Protein AF-A0A2N2SF11-F1 (afdb_monomer)

Sequence (128 aa):
MFNFFKKKPDQAINPVSAPATNPEQITASLVTPQTVPTPEPAIEKSQSWSERLKQSLSKTRKQLGNQLASLFGGGKIDADVYEELETILITSDVGVNATRNLLTDIKNRVKAQNLDDTVQLKAALKAA

Secondary structure (DSSP, 8-state):
-------------------------------------PPPP----PPPHHHHHHHHTHHHHHHHHHHHHHHTSS-B--HHHHHHHHHHHHHTT--HHHHHHHHHHHHHHHHHHT--BHHHHHHHHHT-

Radius of gyration: 32.5 Å; Cα contacts (8 Å, |Δi|>4): 54; chains: 1; bounding box: 87×58×36 Å

Mean predicted aligned error: 16.04 Å

pLDDT: mean 79.05, std 20.35, range [37.44, 97.81]

Foldseek 3Di:
DDDDDDDDDDDDDDDDDDDDDDDDDDDDDDDDDDDDPDPDPPPPPDDDPVRVVCVVCVVLCVVLVVQLCVLQVKDWDDPVSLVSQLVSCCVSPNHNVNSVVLSVQLVVVCVVVVPTMSVVSVVSSVVD

Structure (mmCIF, N/CA/C/O backbone):
data_AF-A0A2N2SF11-F1
#
_entry.id   AF-A0A2N2SF11-F1
#
loop_
_atom_site.group_PDB
_atom_site.id
_atom_site.type_symbol
_atom_site.label_atom_id
_atom_site.label_alt_id
_atom_site.label_comp_id
_atom_site.label_asym_id
_atom_site.label_entity_id
_atom_site.label_seq_id
_atom_site.pdbx_PDB_ins_code
_atom_site.Cartn_x
_atom_site.Cartn_y
_atom_site.Cartn_z
_atom_site.occupancy
_atom_site.B_iso_or_equiv
_atom_site.auth_seq_id
_atom_site.auth_comp_id
_atom_site.auth_asym_id
_atom_site.auth_atom_id
_atom_site.pdbx_PDB_model_num
ATOM 1 N N . MET A 1 1 ? 28.543 -1.968 -16.166 1.00 50.66 1 MET A N 1
ATOM 2 C CA . MET A 1 1 ? 28.804 -1.269 -14.889 1.00 50.66 1 MET A CA 1
ATOM 3 C C . MET A 1 1 ? 28.244 -2.177 -13.799 1.00 50.66 1 MET A C 1
ATOM 5 O O . MET A 1 1 ? 27.040 -2.212 -13.652 1.00 50.66 1 MET A O 1
ATOM 9 N N . PHE A 1 2 ? 28.971 -3.123 -13.208 1.00 58.66 2 PHE A N 1
ATOM 10 C CA . PHE A 1 2 ? 30.155 -2.950 -12.372 1.00 58.66 2 PHE A CA 1
ATOM 11 C C . PHE A 1 2 ? 30.998 -4.237 -12.369 1.00 58.66 2 PHE A C 1
ATOM 13 O O . PHE A 1 2 ? 30.466 -5.318 -12.144 1.00 58.66 2 PHE A O 1
ATOM 20 N N . ASN A 1 3 ? 32.307 -4.107 -12.593 1.00 61.81 3 ASN A N 1
ATOM 21 C CA . ASN A 1 3 ? 33.265 -5.207 -12.524 1.00 61.81 3 ASN A CA 1
ATOM 22 C C . ASN A 1 3 ? 34.050 -5.057 -11.213 1.00 61.81 3 ASN A C 1
ATOM 24 O O . ASN A 1 3 ? 34.992 -4.270 -11.136 1.00 61.81 3 ASN A O 1
ATOM 28 N N . PHE A 1 4 ? 33.616 -5.754 -10.165 1.00 63.62 4 PHE A N 1
ATOM 29 C CA . PHE A 1 4 ? 34.302 -5.801 -8.876 1.00 63.62 4 PHE A CA 1
ATOM 30 C C . PHE A 1 4 ? 35.037 -7.133 -8.753 1.00 63.62 4 PHE A C 1
ATOM 32 O O . PHE A 1 4 ? 34.436 -8.181 -8.957 1.00 63.62 4 PHE A O 1
ATOM 39 N N . PHE A 1 5 ? 36.307 -7.050 -8.346 1.00 69.12 5 PHE A N 1
ATOM 40 C CA . PHE A 1 5 ? 37.169 -8.131 -7.850 1.00 69.12 5 PHE A CA 1
ATOM 41 C C . PHE A 1 5 ? 38.267 -8.648 -8.797 1.00 69.12 5 PHE A C 1
ATOM 43 O O . PHE A 1 5 ? 38.138 -9.680 -9.451 1.00 69.12 5 PHE A O 1
ATOM 50 N N . LYS A 1 6 ? 39.424 -7.971 -8.751 1.00 55.41 6 LYS A N 1
ATOM 51 C CA . LYS A 1 6 ? 40.748 -8.619 -8.742 1.00 55.41 6 LYS A CA 1
ATOM 52 C C . LYS A 1 6 ? 41.826 -7.637 -8.261 1.00 55.41 6 LYS A C 1
ATOM 54 O O . LYS A 1 6 ? 41.955 -6.538 -8.785 1.00 55.41 6 LYS A O 1
ATOM 59 N N . LYS A 1 7 ? 42.587 -8.044 -7.242 1.00 59.06 7 LYS A N 1
ATOM 60 C CA . LYS A 1 7 ? 43.770 -7.360 -6.697 1.00 59.06 7 LYS A CA 1
ATOM 61 C C . LYS A 1 7 ? 44.839 -8.421 -6.448 1.00 59.06 7 LYS A C 1
ATOM 63 O O . LYS A 1 7 ? 44.502 -9.396 -5.780 1.00 59.06 7 LYS A O 1
ATOM 68 N N . LYS A 1 8 ? 46.084 -8.193 -6.899 1.00 53.12 8 LYS A N 1
ATOM 69 C CA . LYS A 1 8 ? 47.350 -8.184 -6.114 1.00 53.12 8 LYS A CA 1
ATOM 70 C C . LYS A 1 8 ? 48.617 -8.227 -7.020 1.00 53.12 8 LYS A C 1
ATOM 72 O O . LYS A 1 8 ? 48.444 -8.402 -8.220 1.00 53.12 8 LYS A O 1
ATOM 77 N N . PRO A 1 9 ? 49.812 -7.898 -6.472 1.00 60.34 9 PRO A N 1
ATOM 78 C CA . PRO A 1 9 ? 50.790 -6.946 -7.026 1.00 60.34 9 PRO A CA 1
ATOM 79 C C . PRO A 1 9 ? 52.049 -7.593 -7.633 1.00 60.34 9 PRO A C 1
ATOM 81 O O . PRO A 1 9 ? 52.301 -8.756 -7.368 1.00 60.34 9 PRO A O 1
ATOM 84 N N . ASP A 1 10 ? 52.870 -6.794 -8.326 1.00 38.78 10 ASP A N 1
ATOM 85 C CA . ASP A 1 10 ? 54.345 -6.897 -8.377 1.00 38.78 10 ASP A CA 1
ATOM 86 C C . ASP A 1 10 ? 54.896 -5.584 -8.977 1.00 38.78 10 ASP A C 1
ATOM 88 O O . ASP A 1 10 ? 54.391 -5.097 -9.984 1.00 38.78 10 ASP A O 1
ATOM 92 N N . GLN A 1 11 ? 55.606 -4.770 -8.194 1.00 43.44 11 GLN A N 1
ATOM 93 C CA . GLN A 1 11 ? 57.072 -4.689 -8.075 1.00 43.44 11 GLN A CA 1
ATOM 94 C C . GLN A 1 11 ? 57.815 -4.086 -9.285 1.00 43.44 11 GLN A C 1
ATOM 96 O O . GLN A 1 11 ? 58.007 -4.708 -10.318 1.00 43.44 11 GLN A O 1
ATOM 101 N N . ALA A 1 12 ? 58.231 -2.833 -9.053 1.00 45.72 12 ALA A N 1
ATOM 102 C CA . ALA A 1 12 ? 59.501 -2.174 -9.369 1.00 45.72 12 ALA A CA 1
ATOM 103 C C . ALA A 1 12 ? 60.275 -2.544 -10.645 1.00 45.72 12 ALA A C 1
ATOM 105 O O . ALA A 1 12 ? 60.878 -3.606 -10.711 1.00 45.72 12 ALA A O 1
ATOM 106 N N . ILE A 1 13 ? 60.457 -1.546 -11.524 1.00 40.78 13 ILE A N 1
ATOM 107 C CA . ILE A 1 13 ? 61.747 -1.241 -12.170 1.00 40.78 13 ILE A CA 1
ATOM 108 C C . ILE A 1 13 ? 61.733 0.198 -12.726 1.00 40.78 13 ILE A C 1
ATOM 110 O O . ILE A 1 13 ? 61.050 0.494 -13.698 1.00 40.78 13 ILE A O 1
ATOM 114 N N . ASN A 1 14 ? 62.504 1.092 -12.099 1.00 50.56 14 ASN A N 1
ATOM 115 C CA . ASN A 1 14 ? 63.189 2.189 -12.801 1.00 50.56 14 ASN A CA 1
ATOM 116 C C . ASN A 1 14 ? 64.524 1.603 -13.306 1.00 50.56 14 ASN A C 1
ATOM 118 O O . ASN A 1 14 ? 65.066 0.744 -12.602 1.00 50.56 14 ASN A O 1
ATOM 122 N N . PRO A 1 15 ? 65.090 2.037 -14.453 1.00 50.34 15 PRO A N 1
ATOM 123 C CA . PRO A 1 15 ? 65.967 3.214 -14.408 1.00 50.34 15 PRO A CA 1
ATOM 124 C C . PRO A 1 15 ? 66.061 4.085 -15.687 1.00 50.34 15 PRO A C 1
ATOM 126 O O . PRO A 1 15 ? 66.027 3.602 -16.809 1.00 50.34 15 PRO A O 1
ATOM 129 N N . VAL A 1 16 ? 66.311 5.377 -15.429 1.00 47.84 16 VAL A N 1
ATOM 130 C CA . VAL A 1 16 ? 67.311 6.266 -16.061 1.00 47.84 16 VAL A CA 1
ATOM 131 C C . VAL A 1 16 ? 67.190 6.592 -17.558 1.00 47.84 16 VAL A C 1
ATOM 133 O O . VAL A 1 16 ? 67.439 5.763 -18.424 1.00 47.84 16 VAL A O 1
ATOM 136 N N . SER A 1 17 ? 67.007 7.891 -17.836 1.00 42.06 17 SER A N 1
ATOM 137 C CA . SER A 1 17 ? 67.932 8.709 -18.649 1.00 42.06 17 SER A CA 1
ATOM 138 C C . SER A 1 17 ? 67.558 10.198 -18.539 1.00 42.06 17 SER A C 1
ATOM 140 O O . SER A 1 17 ? 66.569 10.639 -19.114 1.00 42.06 17 SER A O 1
ATOM 142 N N . ALA A 1 18 ? 68.348 10.965 -17.780 1.00 48.38 18 ALA A N 1
ATOM 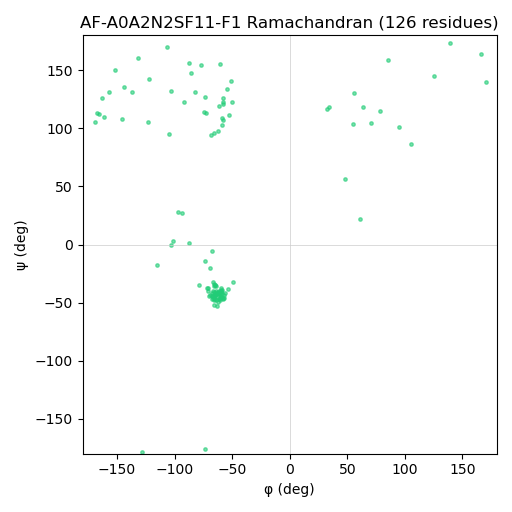143 C CA . ALA A 1 18 ? 68.496 12.420 -17.940 1.00 48.38 18 ALA A CA 1
ATOM 144 C C . ALA A 1 18 ? 69.607 12.676 -18.986 1.00 48.38 18 ALA A C 1
ATOM 146 O O . ALA A 1 18 ? 70.435 11.778 -19.167 1.00 48.38 18 ALA A O 1
ATOM 147 N N . PRO A 1 19 ? 69.663 13.831 -19.685 1.00 48.97 19 PRO A N 1
ATOM 148 C CA . PRO A 1 19 ? 70.252 15.059 -19.111 1.00 48.97 19 PRO A CA 1
ATOM 149 C C . PRO A 1 19 ? 69.519 16.358 -19.553 1.00 48.97 19 PRO A C 1
ATOM 151 O O . PRO A 1 19 ? 68.991 16.452 -20.651 1.00 48.97 19 PRO A O 1
ATOM 154 N N . ALA A 1 20 ? 69.247 17.293 -18.640 1.00 42.03 20 ALA A N 1
ATOM 155 C CA . ALA A 1 20 ? 70.044 18.487 -18.305 1.00 42.03 20 ALA A CA 1
ATOM 156 C C . ALA A 1 20 ? 69.911 19.671 -19.289 1.00 42.03 20 ALA A C 1
ATOM 158 O O . ALA A 1 20 ? 70.407 19.588 -20.401 1.00 42.03 20 ALA A O 1
ATOM 159 N N . THR A 1 21 ? 69.352 20.790 -18.801 1.00 39.59 21 THR A N 1
ATOM 160 C CA . THR A 1 21 ? 69.923 22.154 -18.917 1.00 39.59 21 THR A CA 1
ATOM 161 C C . THR A 1 21 ? 69.184 23.126 -17.977 1.00 39.59 21 THR A C 1
ATOM 163 O O . THR A 1 21 ? 67.999 23.392 -18.144 1.00 39.59 21 THR A O 1
ATOM 166 N N . ASN A 1 22 ? 69.920 23.603 -16.969 1.00 50.81 22 ASN A N 1
ATOM 167 C CA . ASN A 1 22 ? 69.709 24.771 -16.082 1.00 50.81 22 ASN A CA 1
ATOM 168 C C . ASN A 1 22 ? 69.993 26.088 -16.881 1.00 50.81 22 ASN A C 1
ATOM 170 O O . ASN A 1 22 ? 70.431 25.930 -18.024 1.00 50.81 22 ASN A O 1
ATOM 174 N N . PRO A 1 23 ? 69.968 27.348 -16.362 1.00 49.28 23 PRO A N 1
ATOM 175 C CA . PRO A 1 23 ? 69.447 27.942 -15.109 1.00 49.28 23 PRO A CA 1
ATOM 176 C C . PRO A 1 23 ? 68.594 29.235 -15.269 1.00 49.28 23 PRO A C 1
ATOM 178 O O . PRO A 1 23 ? 68.685 29.945 -16.259 1.00 49.28 23 PRO A O 1
ATOM 181 N N . GLU A 1 24 ? 67.804 29.539 -14.230 1.00 49.62 24 GLU A N 1
ATOM 182 C CA . GLU A 1 24 ? 67.698 30.837 -13.516 1.00 49.62 24 GLU A CA 1
ATOM 183 C C . GLU A 1 24 ? 67.903 32.166 -14.291 1.00 49.62 24 GLU A C 1
ATOM 185 O O . GLU A 1 24 ? 69.031 32.441 -14.677 1.00 49.62 24 GLU A O 1
ATOM 190 N N . GLN A 1 25 ? 66.871 33.041 -14.393 1.00 38.62 25 GLN A N 1
ATOM 191 C CA . GLN A 1 25 ? 66.929 34.470 -13.975 1.00 38.62 25 GLN A CA 1
ATOM 192 C C . GLN A 1 25 ? 65.725 35.385 -14.370 1.00 38.62 25 GLN A C 1
ATOM 194 O O . GLN A 1 25 ? 65.282 35.403 -15.511 1.00 38.62 25 GLN A O 1
ATOM 199 N N . ILE A 1 26 ? 65.354 36.259 -13.409 1.00 43.88 26 ILE A N 1
ATOM 200 C CA . ILE A 1 26 ? 64.937 37.687 -13.529 1.00 43.88 26 ILE A CA 1
ATOM 201 C C . ILE A 1 26 ? 63.428 38.079 -13.614 1.00 43.88 26 ILE A C 1
ATOM 203 O O . ILE A 1 26 ? 62.786 38.068 -14.653 1.00 43.88 26 ILE A O 1
ATOM 207 N N . THR A 1 27 ? 62.942 38.533 -12.443 1.00 37.44 27 THR A N 1
ATOM 208 C CA . THR A 1 27 ? 62.184 39.767 -12.090 1.00 37.44 27 THR A CA 1
ATOM 209 C C . THR A 1 27 ? 60.851 40.188 -12.743 1.00 37.44 27 THR A C 1
ATOM 211 O O . THR A 1 27 ? 60.762 40.459 -13.931 1.00 37.44 27 THR A O 1
ATOM 214 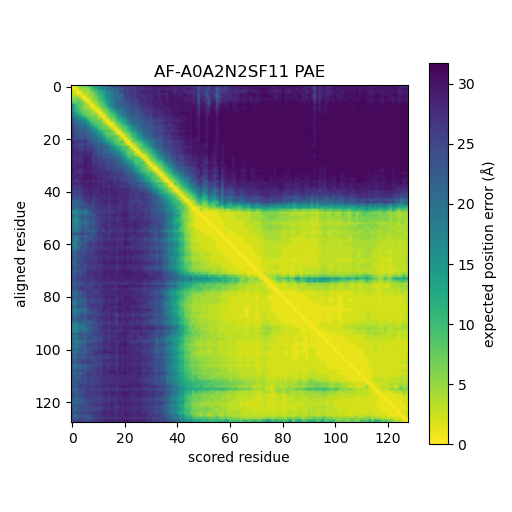N N . ALA A 1 28 ? 59.905 40.497 -11.841 1.00 50.66 28 ALA A N 1
ATOM 215 C CA . ALA A 1 28 ? 59.029 41.678 -11.799 1.00 50.66 28 ALA A CA 1
ATOM 216 C C . ALA A 1 28 ? 58.158 42.031 -13.025 1.00 50.66 28 ALA A C 1
ATOM 218 O O . ALA A 1 28 ? 58.564 42.742 -13.940 1.00 50.66 28 ALA A O 1
ATOM 219 N N . SER A 1 29 ? 56.863 41.732 -12.915 1.00 44.72 29 SER A N 1
ATOM 220 C CA . SER A 1 29 ? 55.825 42.615 -13.453 1.00 44.72 29 SER A CA 1
ATOM 221 C C . SER A 1 29 ? 54.589 42.586 -12.566 1.00 44.72 29 SER A C 1
ATOM 223 O O . SER A 1 29 ? 53.848 41.608 -12.514 1.00 44.72 29 SER A O 1
ATOM 225 N N . LEU A 1 30 ? 54.400 43.696 -11.854 1.00 54.66 30 LEU A N 1
ATOM 226 C CA . LEU A 1 30 ? 53.116 44.132 -11.329 1.00 54.66 30 LEU A CA 1
ATOM 227 C C . LEU A 1 30 ? 52.154 44.284 -12.511 1.00 54.66 30 LEU A C 1
ATOM 229 O O . LEU A 1 30 ? 52.266 45.231 -13.284 1.00 54.66 30 LEU A O 1
ATOM 233 N N . VAL A 1 31 ? 51.203 43.367 -12.641 1.00 49.38 31 VAL A N 1
ATOM 234 C CA . VAL A 1 31 ? 50.003 43.587 -13.446 1.00 49.38 31 VAL A CA 1
ATOM 235 C C . VAL A 1 31 ? 48.826 43.380 -12.518 1.00 49.38 31 VAL A C 1
ATOM 237 O O . VAL A 1 31 ? 48.514 42.257 -12.142 1.00 49.38 31 VAL A O 1
ATOM 240 N N . THR A 1 32 ? 48.201 44.483 -12.126 1.00 53.03 32 THR A N 1
ATOM 241 C CA . THR A 1 32 ? 46.848 44.516 -11.575 1.00 53.03 32 THR A CA 1
ATOM 242 C C . THR A 1 32 ? 45.887 44.256 -12.737 1.00 53.03 32 THR A C 1
ATOM 244 O O . THR A 1 32 ? 45.806 45.108 -13.626 1.00 53.03 32 THR A O 1
ATOM 247 N N . PRO A 1 33 ? 45.141 43.139 -12.797 1.00 49.28 33 PRO A N 1
ATOM 248 C CA . PRO A 1 33 ? 44.053 43.016 -13.746 1.00 49.28 33 PRO A CA 1
ATOM 249 C C . PRO A 1 33 ? 42.782 43.500 -13.059 1.00 49.28 33 PRO A C 1
ATOM 251 O O . PRO A 1 33 ? 42.391 43.039 -11.989 1.00 49.28 33 PRO A O 1
ATOM 254 N N . GLN A 1 34 ? 42.185 44.487 -13.703 1.00 49.12 34 GLN A N 1
ATOM 255 C CA . GLN A 1 34 ? 40.942 45.141 -13.354 1.00 49.12 34 GLN A CA 1
ATOM 256 C C . GLN A 1 34 ? 39.810 44.135 -13.099 1.00 49.12 34 GLN A C 1
ATOM 258 O O . GLN A 1 34 ? 39.660 43.144 -13.815 1.00 49.12 34 GLN A O 1
ATOM 263 N N . THR A 1 35 ? 38.995 44.435 -12.089 1.00 49.53 35 THR A N 1
ATOM 264 C CA . THR A 1 35 ? 37.767 43.724 -11.731 1.00 49.53 35 THR A CA 1
ATOM 265 C C . THR A 1 35 ? 36.759 43.811 -12.876 1.00 49.53 35 THR A C 1
ATOM 267 O O . THR A 1 35 ? 36.039 44.797 -13.017 1.00 49.53 35 THR A O 1
ATOM 270 N N . VAL A 1 36 ? 36.697 42.772 -13.705 1.00 61.28 36 VAL A N 1
ATOM 271 C CA . VAL A 1 36 ? 35.536 42.512 -14.560 1.00 61.28 36 VAL A CA 1
ATOM 272 C C . VAL A 1 36 ? 34.428 41.995 -13.632 1.00 61.28 36 VAL A C 1
ATOM 274 O O . VAL A 1 36 ? 34.697 41.057 -12.877 1.00 61.28 36 VAL A O 1
ATOM 277 N N . PRO A 1 37 ? 33.208 42.564 -13.614 1.00 54.28 37 PRO A N 1
ATOM 278 C CA . PRO A 1 37 ? 32.102 41.944 -12.900 1.00 54.28 37 PRO A CA 1
ATOM 279 C C . PRO A 1 37 ? 31.729 40.654 -13.637 1.00 54.28 37 PRO A C 1
ATOM 281 O O . PRO A 1 37 ? 30.992 40.659 -14.621 1.00 54.28 37 PRO A O 1
ATOM 284 N N . THR A 1 38 ? 32.306 39.542 -13.184 1.00 59.72 38 THR A N 1
ATOM 285 C CA . THR A 1 38 ? 31.888 38.192 -13.555 1.00 59.72 38 THR A CA 1
ATOM 286 C C . THR A 1 38 ? 30.417 38.036 -13.165 1.00 59.72 38 THR A C 1
ATOM 288 O O . THR A 1 38 ? 30.090 38.295 -12.004 1.00 59.72 38 THR A O 1
ATOM 291 N N . PRO A 1 39 ? 29.517 37.636 -14.083 1.00 63.03 39 PRO A N 1
ATOM 292 C CA . PRO A 1 39 ? 28.158 37.283 -13.706 1.00 63.03 39 PRO A CA 1
ATOM 293 C C . PRO A 1 39 ? 28.229 36.147 -12.686 1.00 63.03 39 PRO A C 1
ATOM 295 O O . PRO A 1 39 ? 28.829 35.103 -12.941 1.00 63.03 39 PRO A O 1
ATOM 298 N N . GLU A 1 40 ? 27.668 36.401 -11.509 1.00 65.88 40 GLU A N 1
ATOM 299 C CA . GLU A 1 40 ? 27.574 35.448 -10.412 1.00 65.88 40 GLU A CA 1
ATOM 300 C C . GLU A 1 40 ? 26.989 34.131 -10.949 1.00 65.88 40 GLU A C 1
ATOM 302 O O . GLU A 1 40 ? 25.921 34.151 -11.572 1.00 65.88 40 GLU A O 1
ATOM 307 N N . PRO A 1 41 ? 27.686 32.988 -10.800 1.00 62.28 41 PRO A N 1
ATOM 308 C CA . PRO A 1 41 ? 27.155 31.723 -11.267 1.00 62.28 41 PRO A CA 1
ATOM 309 C C . PRO A 1 41 ? 25.863 31.455 -10.500 1.00 62.28 41 PRO A C 1
ATOM 311 O O . PRO A 1 41 ? 25.867 31.360 -9.273 1.00 62.28 41 PRO A O 1
ATOM 314 N N . ALA A 1 42 ? 24.751 31.351 -11.231 1.00 63.72 42 ALA A N 1
ATOM 315 C CA . ALA A 1 42 ? 23.490 30.892 -10.6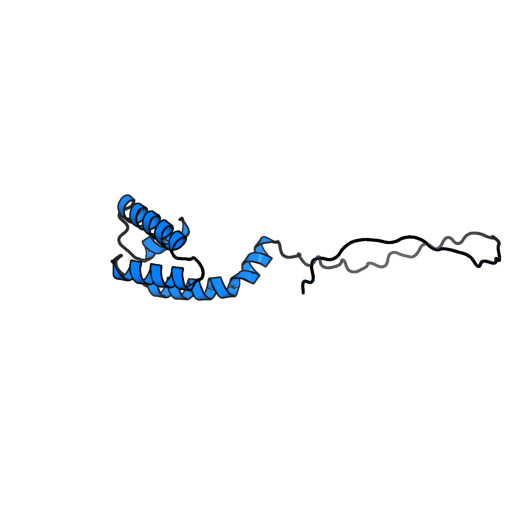82 1.00 63.72 42 ALA A CA 1
ATOM 316 C C . ALA A 1 42 ? 23.752 29.551 -9.992 1.00 63.72 42 ALA A C 1
ATOM 318 O O . ALA A 1 42 ? 24.094 28.564 -10.642 1.00 63.72 42 ALA A O 1
ATOM 319 N N . ILE A 1 43 ? 23.660 29.537 -8.663 1.00 61.34 43 ILE A N 1
ATOM 320 C CA . ILE A 1 43 ? 23.830 28.326 -7.871 1.00 61.34 43 ILE A CA 1
ATOM 321 C C . ILE A 1 43 ? 22.662 27.413 -8.239 1.00 61.34 43 ILE A C 1
ATOM 323 O O . ILE A 1 43 ? 21.553 27.553 -7.717 1.00 61.34 43 ILE A O 1
ATOM 327 N N . GLU A 1 44 ? 22.892 26.492 -9.171 1.00 66.75 44 GLU A N 1
ATOM 328 C CA . GLU A 1 44 ? 21.980 25.390 -9.424 1.00 66.75 44 GLU A CA 1
ATOM 329 C C . GLU A 1 44 ? 21.853 24.623 -8.108 1.00 66.75 44 GLU A C 1
ATOM 331 O O . GLU A 1 44 ? 22.806 23.999 -7.637 1.00 66.75 44 GLU A O 1
ATOM 336 N N . LYS A 1 45 ? 20.689 24.721 -7.454 1.00 74.69 45 LYS A N 1
ATOM 337 C CA . LYS A 1 45 ? 20.413 23.941 -6.247 1.00 74.69 45 LYS A CA 1
ATOM 338 C C . LYS A 1 45 ? 20.534 22.465 -6.605 1.00 74.69 45 LYS A C 1
ATOM 340 O O . LYS A 1 45 ? 19.627 21.880 -7.196 1.00 74.69 45 LYS A O 1
ATOM 345 N N . SER A 1 46 ? 21.655 21.861 -6.224 1.00 79.94 46 SER A N 1
ATOM 346 C CA . SER A 1 46 ? 21.858 20.425 -6.323 1.00 79.94 46 SER A CA 1
ATOM 347 C C . SER A 1 46 ? 20.756 19.726 -5.533 1.00 79.94 46 SER A C 1
ATOM 349 O O . SER A 1 46 ? 20.593 19.988 -4.338 1.00 79.94 46 SER A O 1
ATOM 351 N N . GLN A 1 47 ? 20.003 18.853 -6.199 1.00 85.88 47 GLN A N 1
ATOM 352 C CA . GLN A 1 47 ? 18.935 18.090 -5.564 1.00 85.88 47 GLN A CA 1
ATOM 353 C C . GLN A 1 47 ? 19.467 17.331 -4.345 1.00 85.88 47 GLN A C 1
ATOM 355 O O . GLN A 1 47 ? 20.500 16.653 -4.407 1.00 85.88 47 GLN A O 1
ATOM 360 N N . SER A 1 48 ? 18.728 17.403 -3.245 1.00 94.56 48 SER A N 1
ATOM 361 C CA . SER A 1 48 ? 18.988 16.608 -2.052 1.00 94.56 48 SER A CA 1
ATOM 362 C C . SER A 1 48 ? 18.885 15.110 -2.365 1.00 94.56 48 SER A C 1
ATOM 364 O O . SER A 1 48 ? 18.168 14.674 -3.270 1.00 94.56 48 SER A O 1
ATOM 366 N N . TRP A 1 49 ? 19.563 14.278 -1.572 1.00 95.06 49 TRP A N 1
ATOM 367 C CA . TRP A 1 49 ? 19.475 12.818 -1.700 1.00 95.06 49 TRP A CA 1
ATOM 368 C C . TRP A 1 49 ? 18.023 12.308 -1.652 1.00 95.06 49 TRP A C 1
ATOM 370 O O . TRP A 1 49 ? 17.646 11.427 -2.422 1.00 95.06 49 TRP A O 1
ATOM 380 N N . SER A 1 50 ? 17.184 12.915 -0.805 1.00 96.06 50 SER A N 1
ATOM 381 C CA . SER A 1 50 ? 15.772 12.544 -0.681 1.00 96.06 50 SER A CA 1
ATOM 382 C C . SER A 1 50 ? 14.961 12.847 -1.947 1.00 96.06 50 SER A C 1
ATOM 384 O O . SER A 1 50 ? 14.074 12.077 -2.311 1.00 96.06 50 SER A O 1
ATOM 386 N N . GLU A 1 51 ? 15.272 13.943 -2.643 1.00 95.12 51 GLU A N 1
ATOM 387 C CA . GLU A 1 51 ? 14.636 14.301 -3.914 1.00 95.12 51 GLU A CA 1
ATOM 388 C C . GLU A 1 51 ? 15.060 13.332 -5.010 1.00 95.12 51 GLU A C 1
ATOM 390 O O . GLU A 1 51 ? 14.201 12.806 -5.717 1.00 95.12 51 GLU A O 1
ATOM 395 N N . ARG A 1 52 ? 16.353 12.993 -5.069 1.00 95.12 52 ARG A N 1
ATOM 396 C CA . ARG A 1 52 ? 16.877 11.980 -5.996 1.00 95.12 52 ARG A CA 1
ATOM 397 C C . ARG A 1 52 ? 16.212 10.618 -5.783 1.00 95.12 52 ARG A C 1
ATOM 399 O O . ARG A 1 52 ? 15.825 9.976 -6.756 1.00 95.12 52 ARG A O 1
ATOM 406 N N . LEU A 1 53 ? 16.019 10.204 -4.527 1.00 96.19 53 LEU A N 1
ATOM 407 C CA . LEU A 1 53 ? 15.325 8.958 -4.183 1.00 96.19 53 LEU A CA 1
ATOM 408 C C . LEU A 1 53 ? 13.836 8.993 -4.563 1.00 96.19 53 LEU A C 1
ATOM 410 O O . LEU A 1 53 ? 13.312 8.043 -5.141 1.00 96.19 53 LEU A O 1
ATOM 414 N N . LYS A 1 54 ? 13.131 10.094 -4.278 1.00 94.06 54 LYS A N 1
ATOM 415 C CA . LYS A 1 54 ? 11.727 10.256 -4.703 1.00 94.06 54 LYS A CA 1
ATOM 416 C C . LYS A 1 54 ? 11.598 10.187 -6.223 1.00 94.06 54 LYS A C 1
ATOM 418 O O . LYS A 1 54 ? 10.641 9.604 -6.730 1.00 94.06 54 LYS A O 1
ATOM 423 N N . GLN A 1 55 ? 12.550 10.781 -6.936 1.00 96.12 55 GLN A N 1
ATOM 424 C CA . GLN A 1 55 ? 12.549 10.824 -8.390 1.00 96.12 55 GLN A CA 1
ATOM 425 C C . GLN A 1 55 ? 12.855 9.447 -8.993 1.00 96.12 55 GLN A C 1
ATOM 427 O O . GLN A 1 55 ? 12.154 9.035 -9.921 1.00 96.12 55 GLN A O 1
ATOM 432 N N . SER A 1 56 ? 13.797 8.687 -8.421 1.00 95.94 56 SER A N 1
ATOM 433 C CA . SER A 1 56 ? 14.087 7.315 -8.862 1.0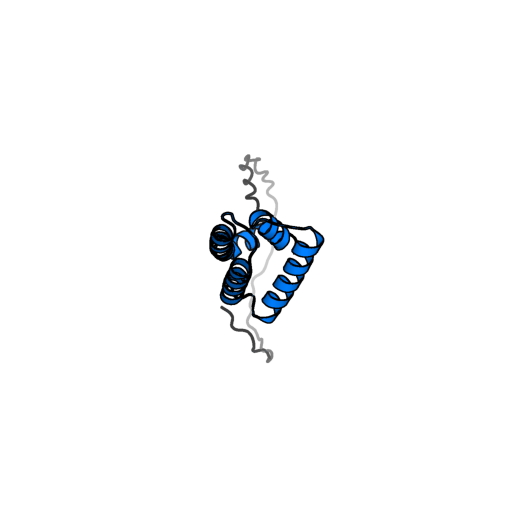0 95.94 56 SER A CA 1
ATOM 434 C C . SER A 1 56 ? 12.925 6.344 -8.612 1.00 95.94 56 SER A C 1
ATOM 436 O O . SER A 1 56 ? 12.678 5.471 -9.440 1.00 95.94 56 SER A O 1
ATOM 438 N N . LEU A 1 57 ? 12.155 6.530 -7.533 1.00 96.25 57 LEU A N 1
ATOM 439 C CA . LEU A 1 57 ? 10.983 5.703 -7.199 1.00 96.25 57 LEU A CA 1
ATOM 440 C C . LEU A 1 57 ? 9.667 6.185 -7.832 1.00 96.25 57 LEU A C 1
ATOM 442 O O . LEU A 1 57 ? 8.610 5.593 -7.600 1.00 96.25 57 LEU A O 1
ATOM 446 N N . SER A 1 58 ? 9.700 7.262 -8.620 1.00 96.50 58 SER A N 1
ATOM 447 C CA . SER A 1 58 ? 8.496 7.924 -9.142 1.00 96.50 58 SER A CA 1
ATOM 448 C C . SER A 1 58 ? 7.576 6.981 -9.925 1.00 96.50 58 SER A C 1
ATOM 450 O O . SER A 1 58 ? 6.359 7.015 -9.735 1.00 96.50 58 SER A O 1
ATOM 452 N N . LYS A 1 59 ? 8.145 6.100 -10.757 1.00 95.25 59 LYS A N 1
ATOM 453 C CA . LYS A 1 59 ? 7.387 5.146 -11.577 1.00 95.25 59 LYS A CA 1
ATOM 454 C C . LYS A 1 59 ? 6.647 4.117 -10.722 1.00 95.25 59 LYS A C 1
ATOM 456 O O . LYS A 1 59 ? 5.431 3.993 -10.859 1.00 95.25 59 LYS A O 1
ATOM 461 N N . THR A 1 60 ? 7.349 3.449 -9.807 1.00 93.50 60 THR A N 1
ATOM 462 C CA . THR A 1 60 ? 6.761 2.456 -8.894 1.00 93.50 60 THR A CA 1
ATOM 463 C C . THR A 1 60 ? 5.701 3.093 -8.008 1.00 93.50 60 THR A C 1
ATOM 465 O O . THR A 1 60 ? 4.585 2.588 -7.913 1.00 93.50 60 THR A O 1
ATOM 468 N N . ARG A 1 61 ? 5.999 4.267 -7.436 1.00 93.56 61 ARG A N 1
ATOM 469 C CA . ARG A 1 61 ? 5.042 5.013 -6.612 1.00 93.56 61 ARG A CA 1
ATOM 470 C C . ARG A 1 61 ? 3.777 5.374 -7.386 1.00 93.56 61 ARG A C 1
ATOM 472 O O . ARG A 1 61 ? 2.694 5.318 -6.813 1.00 93.56 61 ARG A O 1
ATOM 479 N N . LYS A 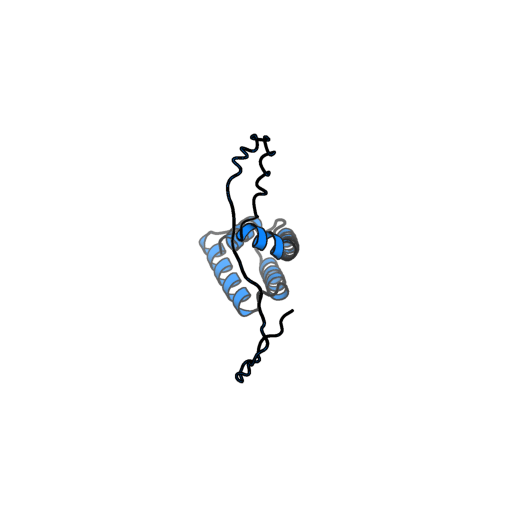1 62 ? 3.900 5.760 -8.659 1.00 95.19 62 LYS A N 1
ATOM 480 C CA . LYS A 1 62 ? 2.747 6.081 -9.508 1.00 95.19 62 LYS A CA 1
ATOM 481 C C . LYS A 1 62 ? 1.915 4.836 -9.809 1.00 95.19 62 LYS A C 1
ATOM 483 O O . LYS A 1 62 ? 0.702 4.888 -9.663 1.00 95.19 62 LYS A O 1
ATOM 488 N N . GLN A 1 63 ? 2.549 3.729 -10.193 1.00 94.19 63 GLN A N 1
ATOM 489 C CA . GLN A 1 63 ? 1.843 2.486 -10.513 1.00 94.19 63 GLN A CA 1
ATOM 490 C C . GLN A 1 63 ? 1.104 1.922 -9.294 1.00 94.19 63 GLN A C 1
ATOM 492 O O . GLN A 1 63 ? -0.112 1.748 -9.352 1.00 94.19 63 GLN A O 1
ATOM 497 N N . LEU A 1 64 ? 1.810 1.744 -8.174 1.00 93.94 64 LEU A N 1
ATOM 498 C CA . LEU A 1 64 ? 1.213 1.276 -6.924 1.00 93.94 64 LEU A CA 1
ATOM 499 C C . LEU A 1 64 ? 0.155 2.264 -6.416 1.00 93.94 64 LEU A C 1
ATOM 501 O O . LEU A 1 64 ? -0.937 1.874 -6.018 1.00 93.94 64 LEU A O 1
ATOM 505 N N . GLY A 1 65 ? 0.448 3.566 -6.479 1.00 92.94 65 GLY A N 1
ATOM 506 C CA . GLY A 1 65 ? -0.485 4.614 -6.077 1.00 92.94 65 GLY A CA 1
ATOM 507 C C . GLY A 1 65 ? -1.791 4.595 -6.871 1.00 92.94 65 GLY A C 1
ATOM 508 O O . GLY A 1 65 ? -2.843 4.823 -6.281 1.00 92.94 65 GLY A O 1
ATOM 509 N N . ASN A 1 66 ? -1.740 4.289 -8.169 1.00 94.12 66 ASN A N 1
ATOM 510 C CA . ASN A 1 66 ? -2.926 4.165 -9.014 1.00 94.12 66 ASN A CA 1
ATOM 511 C C . ASN A 1 66 ? -3.757 2.923 -8.661 1.00 94.12 66 ASN A C 1
ATOM 513 O O . ASN A 1 66 ? -4.972 3.036 -8.538 1.00 94.12 66 ASN A O 1
ATOM 517 N N . GLN A 1 67 ? -3.117 1.767 -8.457 1.00 93.88 67 GLN A N 1
ATOM 518 C CA . GLN A 1 67 ? -3.814 0.536 -8.056 1.00 93.88 67 GLN A CA 1
ATOM 519 C C . GLN A 1 67 ? -4.500 0.708 -6.698 1.00 93.88 67 GLN A C 1
ATOM 521 O O . GLN A 1 67 ? -5.692 0.451 -6.563 1.00 93.88 67 GLN A O 1
ATOM 526 N N . LEU A 1 68 ? -3.782 1.264 -5.718 1.00 93.25 68 LEU A N 1
ATOM 527 C CA . LEU A 1 68 ? -4.352 1.565 -4.407 1.00 93.25 68 LEU A CA 1
ATOM 528 C C . LEU A 1 68 ? -5.446 2.638 -4.483 1.00 93.25 68 LEU A C 1
ATOM 530 O O . LEU A 1 68 ? -6.410 2.586 -3.731 1.00 93.25 68 LEU A O 1
ATOM 534 N N . ALA A 1 69 ? -5.327 3.633 -5.367 1.00 91.25 69 ALA A N 1
ATOM 535 C CA . ALA A 1 69 ? -6.388 4.621 -5.553 1.00 91.25 69 ALA A CA 1
ATOM 536 C C . ALA A 1 69 ? -7.670 4.000 -6.123 1.00 91.25 69 ALA A C 1
ATOM 538 O O . ALA A 1 69 ? -8.747 4.431 -5.725 1.00 91.25 69 ALA A O 1
ATOM 539 N N . SER A 1 70 ? -7.547 3.001 -7.001 1.00 91.81 70 SER A N 1
ATOM 540 C CA . SER A 1 70 ? -8.685 2.237 -7.522 1.00 91.81 70 SER A CA 1
ATOM 541 C C . SER A 1 70 ? -9.358 1.421 -6.419 1.00 91.81 70 SER A C 1
ATOM 543 O O . SER A 1 70 ? -10.570 1.511 -6.255 1.00 91.81 70 SER A O 1
ATOM 545 N N . LEU A 1 71 ? -8.566 0.699 -5.619 1.00 92.81 71 LEU A N 1
ATOM 546 C CA . LEU A 1 71 ? -9.061 -0.109 -4.501 1.00 92.81 71 LEU A CA 1
ATOM 547 C C . LEU A 1 71 ? -9.789 0.737 -3.443 1.00 92.81 71 LEU A C 1
ATOM 549 O O . LEU A 1 71 ? -10.841 0.362 -2.941 1.00 92.81 71 LEU A O 1
ATOM 553 N N . PHE A 1 72 ? -9.238 1.906 -3.106 1.00 91.38 72 PHE A N 1
ATOM 554 C CA . PHE A 1 72 ? -9.807 2.806 -2.096 1.00 91.38 72 PHE A CA 1
ATOM 555 C C . PHE A 1 72 ? -10.738 3.875 -2.694 1.00 91.38 72 PHE A C 1
ATOM 557 O O . PHE A 1 72 ? -10.847 4.971 -2.139 1.00 91.38 72 PHE A O 1
ATOM 564 N N . GLY A 1 73 ? -11.363 3.593 -3.842 1.00 84.44 73 GLY A N 1
ATOM 565 C CA . GLY A 1 73 ? -12.254 4.518 -4.556 1.00 84.44 73 GLY A CA 1
ATOM 566 C C . GLY A 1 73 ? -13.575 4.833 -3.838 1.00 84.44 73 GLY A C 1
ATOM 567 O O . GLY A 1 73 ? -14.319 5.696 -4.300 1.00 84.44 73 GLY A O 1
ATOM 568 N N . GLY A 1 74 ? -13.844 4.173 -2.710 1.00 78.50 74 GLY A N 1
ATOM 569 C CA . GLY A 1 74 ? -15.043 4.320 -1.891 1.00 78.50 74 GLY A CA 1
ATOM 570 C C . GLY A 1 74 ? -15.721 2.971 -1.667 1.00 78.50 74 GLY A C 1
ATOM 571 O O . GLY A 1 74 ? -15.720 2.116 -2.548 1.00 78.50 74 GLY A O 1
ATOM 572 N N . GLY A 1 75 ? -16.303 2.777 -0.485 1.00 87.44 75 GLY A N 1
ATOM 573 C CA . GLY A 1 75 ? -16.969 1.525 -0.131 1.00 87.44 75 GLY A CA 1
ATOM 574 C C . GLY A 1 75 ? -16.688 1.109 1.304 1.00 87.44 75 GLY A C 1
ATOM 575 O O . GLY A 1 75 ? -15.893 1.727 2.012 1.00 87.44 75 GLY A O 1
ATOM 576 N N . LYS A 1 76 ? -17.362 0.052 1.751 1.00 91.94 76 LYS A N 1
ATOM 577 C CA . LYS A 1 76 ? -17.098 -0.512 3.074 1.00 91.94 76 LYS A CA 1
ATOM 578 C C . LYS A 1 76 ? -15.821 -1.337 3.054 1.00 91.94 76 LYS A C 1
ATOM 580 O O . LYS A 1 76 ? -15.419 -1.855 2.020 1.00 91.94 76 L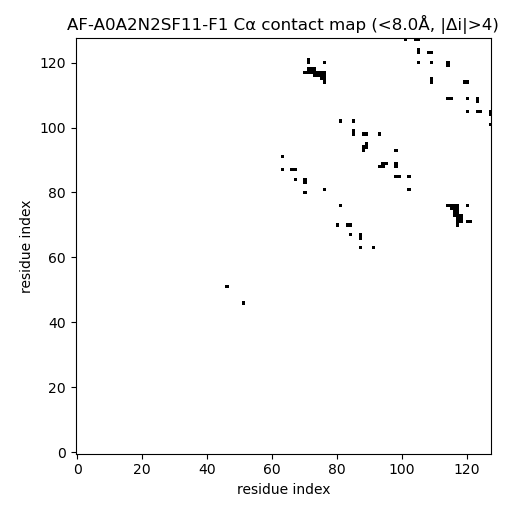YS A O 1
ATOM 585 N N . ILE A 1 77 ? -15.198 -1.461 4.217 1.00 92.25 77 ILE A N 1
ATOM 586 C CA . ILE A 1 77 ? -14.109 -2.416 4.404 1.00 92.25 77 ILE A CA 1
ATOM 587 C C . ILE A 1 77 ? -14.717 -3.819 4.492 1.00 92.25 77 ILE A C 1
ATOM 589 O O . ILE A 1 77 ? -15.427 -4.131 5.449 1.00 92.25 77 ILE A O 1
ATOM 593 N N . ASP A 1 78 ? -14.429 -4.661 3.508 1.00 92.62 78 ASP A N 1
ATOM 594 C CA . ASP A 1 78 ? -14.858 -6.057 3.451 1.00 92.62 78 ASP A CA 1
ATOM 595 C C . ASP A 1 78 ? -13.670 -7.002 3.197 1.00 92.62 78 ASP A C 1
ATOM 597 O O . ASP A 1 78 ? -12.507 -6.590 3.191 1.00 92.62 78 ASP A O 1
ATOM 601 N N . ALA A 1 79 ? -13.957 -8.303 3.092 1.00 92.88 79 ALA A N 1
ATOM 602 C CA . ALA A 1 79 ? -12.937 -9.319 2.849 1.00 92.88 79 ALA A CA 1
ATOM 603 C C . ALA A 1 79 ? -12.270 -9.141 1.476 1.00 92.88 79 ALA A C 1
ATOM 605 O O . ALA A 1 79 ? -11.045 -9.235 1.393 1.00 92.88 79 ALA A O 1
ATOM 606 N N . ASP A 1 80 ? -13.054 -8.805 0.452 1.00 93.69 80 ASP A N 1
ATOM 607 C CA . ASP A 1 80 ? -12.595 -8.651 -0.929 1.00 93.69 80 ASP A CA 1
ATOM 608 C C . ASP A 1 80 ? -11.565 -7.516 -1.038 1.00 93.69 80 ASP A C 1
ATOM 610 O O . ASP A 1 80 ? -10.508 -7.687 -1.649 1.00 93.69 80 ASP A O 1
ATOM 614 N N . VAL A 1 81 ? -11.790 -6.396 -0.337 1.00 95.00 81 VAL A N 1
ATOM 615 C CA . VAL A 1 81 ? -10.825 -5.285 -0.260 1.00 95.00 81 VAL A CA 1
ATOM 616 C C . VAL A 1 81 ? -9.478 -5.737 0.320 1.00 95.00 81 VAL A C 1
ATOM 618 O O . VAL A 1 81 ? -8.422 -5.287 -0.133 1.00 95.00 81 VAL A O 1
ATOM 621 N N . TYR A 1 82 ? -9.477 -6.619 1.326 1.00 95.56 82 TYR A N 1
ATOM 622 C CA . TYR A 1 82 ? -8.229 -7.135 1.897 1.00 95.56 82 TYR A CA 1
ATOM 623 C C . TYR A 1 82 ? -7.508 -8.105 0.959 1.00 95.56 82 TYR A C 1
ATOM 625 O O . TYR A 1 82 ? -6.277 -8.071 0.910 1.00 95.56 82 TYR A O 1
ATOM 633 N N . GLU A 1 83 ? -8.240 -8.947 0.231 1.00 96.12 83 GLU A N 1
ATOM 634 C CA . GLU A 1 83 ? -7.658 -9.879 -0.743 1.00 96.12 83 GLU A CA 1
ATOM 635 C C . GLU A 1 83 ? -7.050 -9.142 -1.944 1.00 96.12 83 GLU A C 1
ATOM 637 O O . GLU A 1 83 ? -5.932 -9.451 -2.380 1.00 96.12 83 GLU A O 1
ATOM 642 N N . GLU A 1 84 ? -7.730 -8.110 -2.445 1.00 96.06 84 GLU A N 1
ATOM 643 C CA . GLU A 1 84 ? -7.195 -7.273 -3.519 1.00 96.06 84 GLU A CA 1
ATOM 644 C C . GLU A 1 84 ? -5.962 -6.488 -3.045 1.00 96.06 84 GLU A C 1
ATOM 646 O O . GLU A 1 84 ? -4.945 -6.443 -3.747 1.00 96.06 84 GLU A O 1
ATOM 651 N N . LEU A 1 85 ? -5.984 -5.950 -1.816 1.00 96.56 85 LEU A N 1
ATOM 652 C CA . LEU A 1 85 ? -4.810 -5.310 -1.215 1.00 96.56 85 LEU A CA 1
ATOM 653 C C . LEU A 1 85 ? -3.623 -6.279 -1.096 1.00 96.56 85 LEU A C 1
ATOM 655 O O . LEU A 1 85 ? -2.498 -5.902 -1.433 1.00 96.56 85 LEU A O 1
ATOM 659 N N . GLU A 1 86 ? -3.854 -7.513 -0.636 1.00 96.94 86 GLU A N 1
ATOM 660 C CA . GLU A 1 86 ? -2.821 -8.555 -0.553 1.00 96.94 86 GLU A CA 1
ATOM 661 C C . GLU A 1 86 ? -2.207 -8.832 -1.928 1.00 96.94 86 GLU A C 1
ATOM 663 O O . GLU A 1 86 ? -0.983 -8.838 -2.080 1.00 96.94 86 GLU A O 1
ATOM 668 N N . THR A 1 87 ? -3.055 -8.983 -2.943 1.00 97.12 87 THR A N 1
ATOM 669 C CA . THR A 1 87 ? -2.635 -9.238 -4.325 1.00 97.12 87 THR A CA 1
ATOM 670 C C . THR A 1 87 ? -1.773 -8.099 -4.872 1.00 97.12 87 THR A C 1
ATOM 672 O O . THR A 1 87 ? -0.697 -8.341 -5.434 1.00 97.12 87 THR A O 1
ATOM 675 N N . ILE A 1 88 ? -2.192 -6.846 -4.672 1.00 96.12 88 ILE A N 1
ATOM 676 C CA . ILE A 1 88 ? -1.429 -5.661 -5.094 1.00 96.12 88 ILE A CA 1
ATOM 677 C C . ILE A 1 88 ? -0.056 -5.633 -4.411 1.00 96.12 88 ILE A C 1
ATOM 679 O O . ILE A 1 88 ? 0.957 -5.391 -5.069 1.00 96.12 88 ILE A O 1
ATOM 683 N N . LEU A 1 89 ? 0.006 -5.898 -3.105 1.00 96.06 89 LEU A N 1
ATOM 684 C CA . LEU A 1 89 ? 1.260 -5.860 -2.349 1.00 96.06 89 LEU A CA 1
ATOM 685 C C . LEU A 1 89 ? 2.218 -6.985 -2.766 1.00 96.06 89 LEU A C 1
ATOM 687 O O . LEU A 1 89 ? 3.397 -6.721 -3.013 1.00 96.06 89 LEU A O 1
ATOM 691 N N . ILE A 1 90 ? 1.725 -8.216 -2.925 1.00 96.88 90 ILE A N 1
ATOM 692 C CA . ILE A 1 90 ? 2.549 -9.357 -3.352 1.00 96.88 90 ILE A CA 1
ATOM 693 C C . ILE A 1 90 ? 3.119 -9.133 -4.759 1.00 96.88 90 ILE A C 1
ATOM 695 O O . ILE A 1 90 ? 4.298 -9.404 -4.983 1.00 96.88 90 ILE A O 1
ATOM 699 N N . THR A 1 91 ? 2.317 -8.607 -5.689 1.00 95.00 91 THR A N 1
ATOM 700 C CA . THR A 1 91 ? 2.753 -8.331 -7.073 1.00 95.00 91 THR A CA 1
ATOM 701 C C . THR A 1 91 ? 3.674 -7.115 -7.199 1.00 95.00 91 THR A C 1
ATOM 703 O O . THR A 1 91 ? 4.333 -6.958 -8.224 1.00 95.00 91 THR A O 1
ATOM 706 N N . SER A 1 92 ? 3.757 -6.278 -6.162 1.00 94.94 92 SER A N 1
ATOM 707 C CA . SER A 1 92 ? 4.585 -5.064 -6.125 1.00 94.94 92 SER A CA 1
ATOM 708 C C . SER A 1 92 ? 5.941 -5.268 -5.440 1.00 94.94 92 SER A C 1
ATOM 710 O O . SER A 1 92 ? 6.480 -4.332 -4.851 1.00 94.94 92 SER A O 1
ATOM 712 N N . ASP A 1 93 ? 6.482 -6.486 -5.481 1.00 94.75 93 ASP A N 1
ATOM 713 C CA . ASP A 1 93 ? 7.783 -6.849 -4.898 1.00 94.75 93 ASP A CA 1
ATOM 714 C C . ASP A 1 93 ? 7.896 -6.643 -3.368 1.00 94.75 93 ASP A C 1
ATOM 716 O O . ASP A 1 93 ? 8.999 -6.548 -2.828 1.00 94.75 93 ASP A O 1
ATOM 720 N N . VAL A 1 94 ? 6.776 -6.607 -2.628 1.00 94.50 94 VAL A N 1
ATOM 721 C CA . VAL A 1 94 ? 6.790 -6.532 -1.147 1.00 94.50 94 VAL A CA 1
ATOM 722 C C . VAL A 1 94 ? 7.082 -7.901 -0.521 1.00 94.50 94 VAL A C 1
ATOM 724 O O . VAL A 1 94 ? 7.757 -8.007 0.503 1.00 94.50 94 VAL A O 1
ATOM 727 N N . GLY A 1 95 ? 6.585 -8.967 -1.151 1.00 96.94 95 GLY A N 1
ATOM 728 C CA . GLY A 1 95 ? 6.723 -10.343 -0.681 1.00 96.94 95 GLY A CA 1
ATOM 729 C C . GLY A 1 95 ? 5.654 -10.770 0.332 1.00 96.94 95 GLY A C 1
ATOM 730 O O . GLY A 1 95 ? 5.007 -9.961 0.999 1.00 96.94 95 GLY A O 1
ATOM 731 N N . VAL A 1 96 ? 5.470 -12.087 0.452 1.00 97.44 96 VAL A N 1
ATOM 732 C CA . VAL A 1 96 ? 4.353 -12.706 1.192 1.00 97.44 96 VAL A CA 1
ATOM 733 C C . VAL A 1 96 ? 4.404 -12.405 2.693 1.00 97.44 96 VAL A C 1
ATOM 735 O O . VAL A 1 96 ? 3.403 -12.006 3.280 1.00 97.44 96 VAL A O 1
ATOM 738 N N . ASN A 1 97 ? 5.568 -12.560 3.331 1.00 97.81 97 ASN A N 1
ATOM 739 C CA . ASN A 1 97 ? 5.688 -12.395 4.784 1.00 97.81 97 ASN A CA 1
ATOM 740 C C . ASN A 1 97 ? 5.453 -10.946 5.225 1.00 97.81 97 ASN A C 1
ATOM 742 O O . ASN A 1 97 ? 4.694 -10.701 6.158 1.00 97.81 97 ASN A O 1
ATOM 746 N N . ALA A 1 98 ? 6.073 -9.986 4.531 1.00 97.12 98 ALA A N 1
ATOM 747 C CA . ALA A 1 98 ? 5.893 -8.568 4.826 1.00 97.12 98 ALA A CA 1
ATOM 748 C C . ALA A 1 98 ? 4.434 -8.141 4.611 1.00 97.12 98 ALA A C 1
ATOM 750 O O . ALA A 1 98 ? 3.865 -7.460 5.461 1.00 97.12 98 ALA A O 1
ATOM 751 N N . THR A 1 99 ? 3.806 -8.621 3.533 1.00 97.25 99 THR A N 1
ATOM 752 C CA . THR A 1 99 ? 2.391 -8.355 3.245 1.00 97.25 99 THR A CA 1
ATOM 753 C C . THR A 1 99 ? 1.477 -8.884 4.351 1.00 97.25 99 THR A C 1
ATOM 755 O O . THR A 1 99 ? 0.639 -8.143 4.858 1.00 97.25 99 THR A O 1
ATOM 758 N N . ARG A 1 100 ? 1.662 -10.134 4.794 1.00 97.25 100 ARG A N 1
ATOM 759 C CA . ARG A 1 100 ? 0.846 -10.728 5.870 1.00 97.25 100 ARG A CA 1
ATOM 760 C C . ARG A 1 100 ? 0.984 -9.991 7.198 1.00 97.25 100 ARG A C 1
ATOM 762 O O . ARG A 1 100 ? -0.022 -9.774 7.877 1.00 97.25 100 ARG A O 1
ATOM 769 N N . ASN A 1 101 ? 2.204 -9.593 7.555 1.00 97.62 101 ASN A N 1
ATOM 770 C CA . ASN A 1 101 ? 2.453 -8.818 8.770 1.00 97.62 101 ASN A CA 1
ATOM 771 C C . ASN A 1 101 ? 1.736 -7.463 8.696 1.00 97.62 101 ASN A C 1
ATOM 773 O O . ASN A 1 101 ? 0.939 -7.142 9.574 1.00 97.62 101 ASN A O 1
ATOM 777 N N . LEU A 1 102 ? 1.912 -6.736 7.589 1.00 96.50 102 LEU A N 1
ATOM 778 C CA . LEU A 1 102 ? 1.258 -5.450 7.355 1.00 96.50 102 LEU A CA 1
ATOM 779 C C . LEU A 1 102 ? -0.275 -5.554 7.411 1.00 96.50 102 LEU A C 1
ATOM 781 O O . LEU A 1 102 ? -0.932 -4.748 8.067 1.00 96.50 102 LEU A O 1
ATOM 785 N N . LEU A 1 103 ? -0.864 -6.559 6.757 1.00 96.12 103 LEU A N 1
ATOM 786 C CA . LEU A 1 103 ? -2.316 -6.767 6.774 1.00 96.12 103 LEU A CA 1
ATOM 787 C C . LEU A 1 103 ? -2.839 -7.102 8.171 1.00 96.12 103 LEU A C 1
ATOM 789 O O . LEU A 1 103 ? -3.933 -6.669 8.531 1.00 96.12 103 LEU A O 1
ATOM 793 N N . THR A 1 104 ? -2.071 -7.848 8.964 1.00 96.44 104 THR A N 1
ATOM 794 C CA . THR A 1 104 ? -2.420 -8.147 10.359 1.00 96.44 104 THR A CA 1
ATOM 795 C C . THR A 1 104 ? -2.451 -6.866 11.190 1.00 96.44 104 THR A C 1
ATOM 797 O O . THR A 1 104 ? -3.445 -6.602 11.872 1.00 96.44 104 THR A O 1
ATOM 800 N N . ASP A 1 105 ? -1.424 -6.026 11.066 1.00 95.75 105 ASP A N 1
ATOM 801 C CA . ASP A 1 105 ? -1.330 -4.751 11.782 1.00 95.75 105 ASP A CA 1
ATOM 802 C C . ASP A 1 105 ? -2.467 -3.797 11.397 1.00 95.75 105 ASP A C 1
ATOM 804 O O . ASP A 1 105 ? -3.111 -3.191 1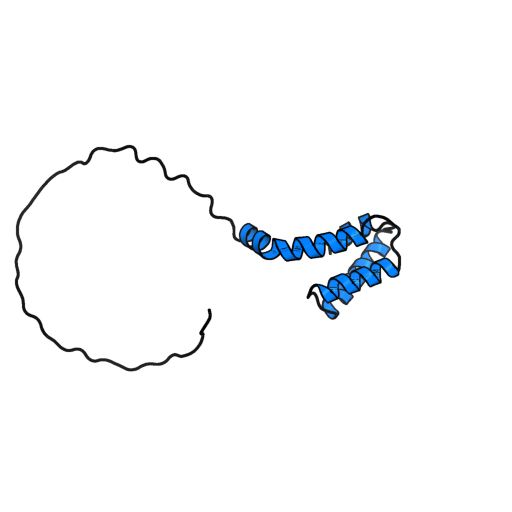2.260 1.00 95.75 105 ASP A O 1
ATOM 808 N N . ILE A 1 106 ? -2.789 -3.724 10.104 1.00 94.94 106 ILE A N 1
ATOM 809 C CA . ILE A 1 106 ? -3.900 -2.913 9.599 1.00 94.94 106 ILE A CA 1
ATOM 810 C C . ILE A 1 106 ? -5.244 -3.435 10.112 1.00 94.94 106 ILE A C 1
ATOM 812 O O . ILE A 1 106 ? -6.056 -2.639 10.583 1.00 94.94 106 ILE A O 1
ATOM 816 N N . LYS A 1 107 ? -5.492 -4.751 10.073 1.00 93.88 107 LYS A N 1
ATOM 817 C CA . LYS A 1 107 ? -6.732 -5.349 10.603 1.00 93.88 107 LYS A CA 1
ATOM 818 C C . LYS A 1 107 ? -6.903 -5.054 12.092 1.00 93.88 107 LYS A C 1
ATOM 820 O O . LYS A 1 107 ? -8.005 -4.720 12.527 1.00 93.88 107 LYS A O 1
ATOM 825 N N . ASN A 1 108 ? -5.823 -5.128 12.867 1.00 94.81 108 ASN A N 1
ATOM 826 C CA . ASN A 1 108 ? -5.843 -4.782 14.287 1.00 94.81 108 ASN A CA 1
ATOM 827 C C . ASN A 1 108 ? -6.176 -3.300 14.498 1.00 94.81 108 ASN A C 1
ATOM 829 O O . ASN A 1 108 ? -7.003 -2.970 15.348 1.00 94.81 108 ASN A O 1
ATOM 833 N N . ARG A 1 109 ? -5.599 -2.407 13.688 1.00 93.25 109 ARG A N 1
ATOM 834 C CA . ARG A 1 109 ? -5.871 -0.965 13.748 1.00 93.25 109 ARG A CA 1
ATOM 835 C C . ARG A 1 109 ? -7.308 -0.617 13.358 1.00 93.25 109 ARG A C 1
ATOM 837 O O . ARG A 1 109 ? -7.938 0.163 14.064 1.00 93.25 109 ARG A O 1
ATOM 844 N N . VAL A 1 110 ? -7.834 -1.218 12.290 1.00 93.50 110 VAL A N 1
ATOM 845 C CA . VAL A 1 110 ? -9.230 -1.046 11.842 1.00 93.50 110 VAL A CA 1
ATOM 846 C C . VAL A 1 110 ? -10.201 -1.429 12.953 1.00 93.50 110 VAL A C 1
ATOM 848 O O . VAL A 1 110 ? -11.105 -0.659 13.262 1.00 93.50 110 VAL A O 1
ATOM 851 N N . LYS A 1 111 ? -9.966 -2.571 13.614 1.00 93.12 111 LYS A N 1
ATOM 852 C CA . LYS A 1 111 ? -10.767 -3.011 14.765 1.00 93.12 111 LYS A CA 1
ATOM 853 C C . LYS A 1 111 ? -10.638 -2.070 15.962 1.00 93.12 111 LYS A C 1
ATOM 855 O O . LYS A 1 111 ? -11.639 -1.745 16.585 1.00 93.12 111 LYS A O 1
ATOM 860 N N . ALA A 1 112 ? -9.424 -1.625 16.285 1.00 94.69 112 ALA A N 1
ATOM 861 C CA . ALA A 1 112 ? -9.182 -0.744 17.427 1.00 94.69 112 ALA A CA 1
ATOM 862 C C . ALA A 1 112 ? -9.810 0.649 17.253 1.00 94.69 112 ALA A C 1
ATOM 864 O O . ALA A 1 112 ? -10.205 1.270 18.237 1.00 94.69 112 ALA A O 1
ATOM 865 N N . GLN A 1 113 ? -9.887 1.143 16.016 1.00 93.38 113 GLN A N 1
ATOM 866 C CA . GLN A 1 113 ? -10.383 2.484 15.696 1.00 93.38 113 GLN A CA 1
ATOM 867 C C . GLN A 1 113 ? -11.813 2.491 15.134 1.00 93.38 113 GLN A C 1
ATOM 869 O O . GLN A 1 113 ? -12.325 3.572 14.872 1.00 93.38 113 GLN A O 1
ATOM 874 N N . ASN A 1 114 ? -12.455 1.323 14.983 1.00 92.81 114 ASN A N 1
ATOM 875 C CA . ASN A 1 114 ? -13.762 1.153 14.330 1.00 92.81 114 ASN A CA 1
ATOM 876 C C . ASN A 1 114 ? -13.822 1.887 12.979 1.00 92.81 114 ASN A C 1
ATOM 878 O O . ASN A 1 114 ? -14.629 2.792 12.785 1.00 92.81 114 ASN A O 1
ATOM 882 N N . LEU A 1 115 ? -12.886 1.556 12.083 1.00 92.31 115 LEU A N 1
ATOM 883 C CA . LEU A 1 115 ? -12.863 2.138 10.741 1.00 92.31 115 LEU A CA 1
ATOM 884 C C . LEU A 1 115 ? -13.846 1.387 9.840 1.00 92.31 115 LEU A C 1
ATOM 886 O O . LEU A 1 115 ? -13.784 0.161 9.759 1.00 92.31 115 LEU A O 1
ATOM 890 N N . ASP A 1 116 ? -14.682 2.130 9.117 1.00 89.31 116 ASP A N 1
ATOM 891 C CA . ASP A 1 116 ? -15.805 1.543 8.366 1.00 89.31 116 ASP A CA 1
ATOM 892 C C . ASP A 1 116 ? -15.673 1.704 6.843 1.00 89.31 116 ASP A C 1
ATOM 894 O O . ASP A 1 116 ? -16.338 1.007 6.074 1.00 89.31 116 ASP A O 1
ATOM 898 N N . ASP A 1 117 ? -14.818 2.629 6.402 1.00 92.62 117 ASP A N 1
ATOM 899 C CA . ASP A 1 117 ? -14.661 3.021 5.000 1.00 92.62 117 ASP A CA 1
ATOM 900 C C . ASP A 1 117 ? -13.222 2.817 4.512 1.00 92.62 117 ASP A C 1
ATOM 902 O O . ASP A 1 117 ? -12.233 3.086 5.204 1.00 92.62 117 ASP A O 1
ATOM 906 N N . THR A 1 118 ? -13.120 2.384 3.262 1.00 92.81 118 THR A N 1
ATOM 907 C CA . THR A 1 118 ? -11.891 2.247 2.475 1.00 92.81 118 THR A CA 1
ATOM 908 C C . THR A 1 118 ? -10.989 3.493 2.493 1.00 92.81 118 THR A C 1
ATOM 910 O O . THR A 1 118 ? -9.760 3.367 2.492 1.00 92.81 118 THR A O 1
ATOM 913 N N . VAL A 1 119 ? -11.547 4.705 2.589 1.00 91.69 119 VAL A N 1
ATOM 914 C CA . VAL A 1 119 ? -10.747 5.941 2.708 1.00 91.69 119 VAL A CA 1
ATOM 915 C C . VAL A 1 119 ? -9.981 5.989 4.035 1.00 91.69 119 VAL A C 1
ATOM 917 O O . VAL A 1 119 ? -8.806 6.374 4.070 1.00 91.69 119 VAL A O 1
ATOM 920 N N . GLN A 1 120 ? -10.612 5.557 5.126 1.00 91.06 120 GLN A N 1
ATOM 921 C CA . GLN A 1 120 ? -9.975 5.475 6.441 1.00 91.06 120 GLN A CA 1
ATOM 922 C C . GLN A 1 120 ? -8.942 4.344 6.477 1.00 91.06 120 GLN A C 1
ATOM 924 O O . GLN A 1 120 ? -7.846 4.524 7.012 1.00 91.06 120 GLN A O 1
ATOM 929 N N . LEU A 1 121 ? -9.234 3.217 5.818 1.00 91.19 121 LEU A N 1
ATOM 930 C CA . LEU A 1 121 ? -8.284 2.117 5.634 1.00 91.19 121 LEU A CA 1
ATOM 931 C C . LEU A 1 121 ? -6.999 2.578 4.930 1.00 91.19 121 LEU A C 1
ATOM 933 O O . LEU A 1 121 ? -5.893 2.262 5.373 1.00 91.19 121 LEU A O 1
ATOM 937 N N . LYS A 1 122 ? -7.121 3.396 3.879 1.00 92.00 122 LYS A N 1
ATOM 938 C CA . LYS A 1 122 ? -5.971 4.004 3.194 1.00 92.00 122 LYS A CA 1
ATOM 939 C C . LYS A 1 122 ? -5.137 4.883 4.126 1.00 92.00 122 LYS A C 1
ATOM 941 O O . LYS A 1 122 ? -3.908 4.881 4.040 1.00 92.00 122 LYS A O 1
ATOM 946 N N . ALA A 1 123 ? -5.782 5.657 4.998 1.00 90.75 123 ALA 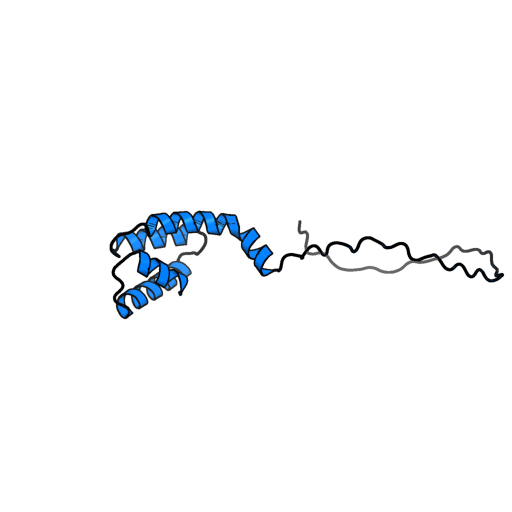A N 1
ATOM 947 C CA . ALA A 1 123 ? -5.079 6.470 5.987 1.00 90.75 123 ALA A CA 1
ATOM 948 C C . ALA A 1 123 ? -4.333 5.587 7.001 1.00 90.75 123 ALA A C 1
ATOM 950 O O . ALA A 1 123 ? -3.159 5.836 7.276 1.00 90.75 123 ALA A O 1
ATOM 951 N N . ALA A 1 124 ? -4.975 4.514 7.472 1.00 90.38 124 ALA A N 1
ATOM 952 C CA . ALA A 1 124 ? -4.374 3.533 8.369 1.00 90.38 124 ALA A CA 1
ATOM 953 C C . ALA A 1 124 ? -3.157 2.830 7.745 1.00 90.38 124 ALA A C 1
ATOM 955 O O . ALA A 1 124 ? -2.156 2.663 8.438 1.00 90.38 124 ALA A O 1
ATOM 956 N N . LEU A 1 125 ? -3.212 2.489 6.452 1.00 90.75 125 LEU A N 1
ATOM 957 C CA . LEU A 1 125 ? -2.095 1.919 5.688 1.00 90.75 125 LEU A CA 1
ATOM 958 C C . LEU A 1 125 ? -0.917 2.897 5.564 1.00 90.75 125 LEU A C 1
ATOM 960 O O . LEU A 1 125 ? 0.231 2.499 5.699 1.00 90.75 125 LEU A O 1
ATOM 964 N N . LYS A 1 126 ? -1.175 4.189 5.324 1.00 89.75 126 LYS A N 1
ATOM 965 C CA . LYS A 1 126 ? -0.104 5.202 5.210 1.00 89.75 126 LYS A CA 1
ATOM 966 C C . LYS A 1 126 ? 0.604 5.496 6.535 1.00 89.75 126 LYS A C 1
ATOM 968 O O . LYS A 1 126 ? 1.685 6.074 6.510 1.00 89.75 126 L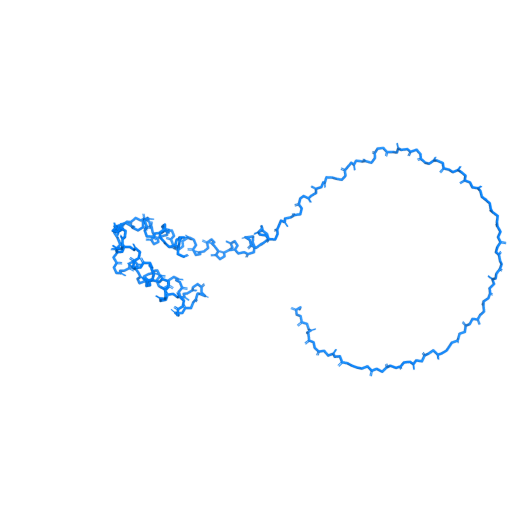YS A O 1
ATOM 973 N N . ALA A 1 127 ? -0.033 5.165 7.654 1.00 85.62 127 ALA A N 1
ATOM 974 C CA . ALA A 1 127 ? 0.501 5.321 9.003 1.00 85.62 127 ALA A CA 1
ATOM 975 C C . ALA A 1 127 ? 1.026 3.999 9.595 1.00 85.62 127 ALA A C 1
ATOM 977 O O . ALA A 1 127 ? 1.334 3.946 10.787 1.00 85.62 127 ALA A O 1
ATOM 978 N N . ALA A 1 128 ? 0.998 2.907 8.825 1.00 74.88 128 ALA A N 1
ATOM 979 C CA . ALA A 1 128 ? 1.532 1.607 9.219 1.00 74.88 128 ALA A CA 1
ATOM 980 C C . ALA A 1 128 ? 3.046 1.546 8.997 1.00 74.88 128 ALA A C 1
ATOM 982 O O . ALA A 1 128 ? 3.530 2.186 8.034 1.00 74.88 128 ALA A O 1
#

Nearest PDB structures (foldseek):
  7o9h-assembly1_A  TM=8.757E-01  e=7.264E-03  Escherichia coli DH5[alpha]
  6cs8-assembly1_B  TM=8.754E-01  e=9.177E-03  Escherichia coli K-12
  3zn8-assembly1_D  TM=8.737E-01  e=1.553E-02  Escherichia coli
  6cy1-assembly1_A  TM=8.080E-01  e=1.962E-02  Elizabethkingia anophelis NUHP1
  6cy1-assembly1_B  TM=7.514E-01  e=2.569E-01  Elizabethkingia anophelis NUHP1

Solvent-accessible surface area (backbone atoms only — not comparable to full-atom values): 8539 Å² total; per-residue (Å²): 141,82,92,83,88,87,88,87,89,83,84,88,83,87,82,90,84,85,84,90,82,87,81,92,89,86,84,90,79,94,73,87,80,78,88,71,86,70,79,77,76,78,79,74,79,75,75,52,72,69,54,53,52,51,60,72,42,42,64,61,52,49,54,53,48,50,54,52,49,60,72,39,69,65,53,68,70,52,70,67,61,52,53,53,50,48,52,53,39,42,74,64,78,59,36,68,68,57,43,54,52,52,52,50,54,44,55,53,47,34,65,75,65,70,58,62,36,26,58,55,50,54,52,50,57,75,73,102